Protein AF-A0A661E5J1-F1 (afdb_monomer_lite)

Foldseek 3Di:
DDCPPHPVVVVVVVVVVVVVVVVVVLQVVLVVCVVVVNNVSSVVD

Radius of gyration: 16.33 Å; chains: 1; bounding box: 34×16×41 Å

Secondary structure (DSSP, 8-state):
---TT-HHHHHHHHHHHHHHHHHHHHHHHHHHHHHHT-HHHHHH-

pLDDT: mean 96.47, std 4.18, range [73.5, 98.5]

Structure (mmCIF, N/CA/C/O backbone):
data_AF-A0A661E5J1-F1
#
_entry.id   AF-A0A661E5J1-F1
#
loop_
_atom_site.group_PDB
_atom_site.id
_atom_site.type_symbol
_atom_site.label_atom_id
_atom_site.label_alt_id
_atom_site.label_comp_id
_atom_site.label_asym_id
_atom_site.label_entity_id
_atom_site.label_seq_id
_atom_site.pdbx_PDB_ins_code
_atom_site.Cartn_x
_atom_site.Cartn_y
_atom_site.Cartn_z
_atom_site.occupancy
_atom_site.B_iso_or_equiv
_atom_site.auth_seq_id
_atom_site.auth_comp_id
_atom_site.auth_asym_id
_atom_site.auth_atom_id
_atom_site.pdbx_PDB_model_num
ATOM 1 N N . MET A 1 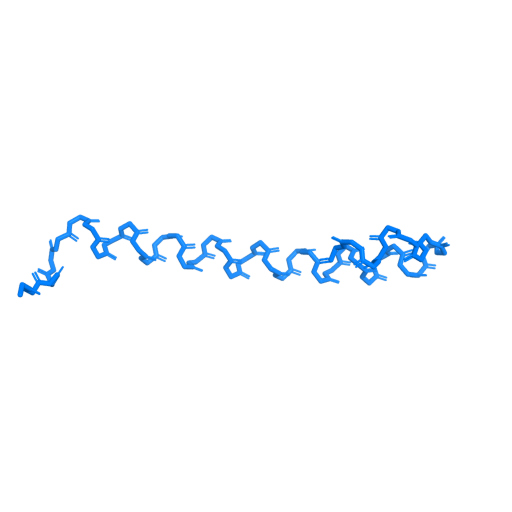1 ? -14.632 -11.214 23.667 1.00 73.50 1 MET A N 1
ATOM 2 C CA . MET A 1 1 ? -14.600 -9.742 23.761 1.00 73.50 1 MET A CA 1
ATOM 3 C C . MET A 1 1 ? -15.193 -9.221 22.467 1.00 73.50 1 MET A C 1
ATOM 5 O O . MET A 1 1 ? -14.675 -9.587 21.421 1.00 73.50 1 MET A O 1
ATOM 9 N N . ASP A 1 2 ? -16.318 -8.512 22.523 1.00 88.94 2 ASP A N 1
ATOM 10 C CA . ASP A 1 2 ? -16.938 -7.907 21.338 1.00 88.94 2 ASP A CA 1
ATOM 11 C C . ASP A 1 2 ? -16.348 -6.501 21.134 1.00 88.94 2 ASP A C 1
ATOM 13 O O . ASP A 1 2 ? -16.167 -5.764 22.103 1.00 88.94 2 ASP A O 1
ATOM 17 N N . LEU A 1 3 ? -15.990 -6.163 19.895 1.00 92.19 3 LEU A N 1
ATOM 18 C CA . LEU A 1 3 ? -15.407 -4.872 19.519 1.00 92.19 3 LEU A CA 1
ATOM 19 C C . LEU A 1 3 ? -16.464 -3.876 19.025 1.00 92.19 3 LEU A C 1
ATOM 21 O O . LEU A 1 3 ? -16.131 -2.714 18.769 1.00 92.19 3 LEU A O 1
ATOM 25 N N . ASN A 1 4 ? -17.719 -4.300 18.882 1.00 92.31 4 ASN A N 1
ATOM 26 C CA . ASN A 1 4 ? -18.805 -3.454 18.404 1.00 92.31 4 ASN A CA 1
ATOM 27 C C . ASN A 1 4 ? -18.967 -2.187 19.257 1.00 92.31 4 ASN A C 1
ATOM 29 O O . ASN A 1 4 ? -19.047 -2.239 20.481 1.00 92.31 4 ASN A O 1
ATOM 33 N N . GLY A 1 5 ? -18.990 -1.031 18.587 1.00 91.44 5 GLY A N 1
ATOM 34 C CA . GLY A 1 5 ? -19.106 0.285 19.226 1.00 91.44 5 GLY A CA 1
ATOM 35 C C . GLY A 1 5 ? -17.838 0.790 19.926 1.00 91.44 5 GLY A C 1
ATOM 36 O O . GLY A 1 5 ? -17.850 1.895 20.458 1.00 91.44 5 GLY A O 1
ATOM 37 N N . SER A 1 6 ? -16.741 0.025 19.925 1.00 97.12 6 SER A N 1
ATOM 38 C CA . SER A 1 6 ? -15.477 0.465 20.523 1.00 97.12 6 SER A CA 1
ATOM 39 C C . SER A 1 6 ? -14.693 1.416 19.614 1.00 97.12 6 SER A C 1
ATOM 41 O O . SER A 1 6 ? -14.738 1.320 18.384 1.00 97.12 6 SER A O 1
ATOM 43 N N . ASN A 1 7 ? -13.863 2.262 20.228 1.00 97.38 7 ASN A N 1
ATOM 44 C CA . ASN A 1 7 ? -12.874 3.068 19.506 1.00 97.38 7 ASN A CA 1
ATOM 45 C C . ASN A 1 7 ? -11.861 2.191 18.755 1.00 97.38 7 ASN A C 1
ATOM 47 O O . ASN A 1 7 ? -11.382 2.577 17.696 1.00 97.38 7 ASN A O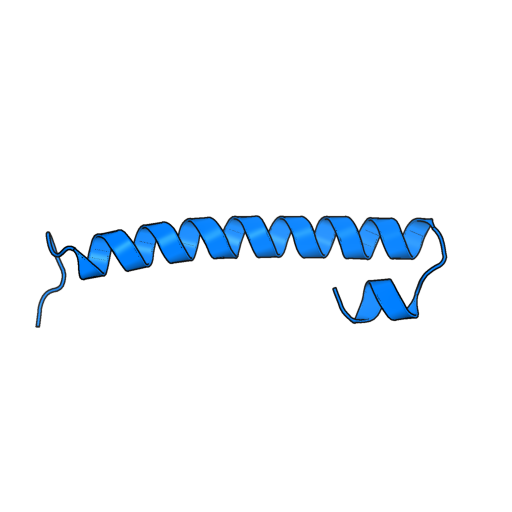 1
ATOM 51 N N . THR A 1 8 ? -11.566 0.987 19.256 1.00 97.44 8 THR A N 1
ATOM 52 C CA . THR A 1 8 ? -10.688 0.032 18.566 1.00 97.44 8 THR A CA 1
ATOM 53 C C . THR A 1 8 ? -11.259 -0.373 17.211 1.00 97.44 8 THR A C 1
ATOM 55 O O . THR A 1 8 ? -10.523 -0.383 16.230 1.00 97.44 8 THR A O 1
ATOM 58 N N . LEU A 1 9 ? -12.563 -0.652 17.122 1.00 97.62 9 LEU A N 1
ATOM 59 C CA . LEU A 1 9 ? -13.196 -0.977 15.843 1.00 97.62 9 LEU A CA 1
ATOM 60 C C . LEU A 1 9 ? -13.143 0.204 14.867 1.00 97.62 9 LEU A C 1
ATOM 62 O O . LEU A 1 9 ? -12.928 -0.010 13.676 1.00 97.62 9 LEU A O 1
ATOM 66 N N . GLN A 1 10 ? -13.313 1.435 15.356 1.00 97.62 10 GLN A N 1
ATOM 67 C CA . GLN A 1 10 ? -13.191 2.627 14.517 1.00 97.62 10 GLN A CA 1
ATOM 68 C C . GLN A 1 10 ? -11.755 2.806 14.004 1.00 97.62 10 GLN A C 1
ATOM 70 O O . GLN A 1 10 ? -11.550 2.904 12.798 1.00 97.62 10 GLN A O 1
ATOM 75 N N . ASN A 1 11 ? -10.760 2.705 14.887 1.00 98.19 11 ASN A N 1
ATOM 76 C CA . ASN A 1 11 ? -9.347 2.793 14.516 1.00 98.19 11 ASN A CA 1
ATOM 77 C C . ASN A 1 11 ? -8.951 1.730 13.479 1.00 98.19 11 ASN A C 1
ATOM 79 O O . ASN A 1 11 ? -8.207 2.027 12.550 1.00 98.19 11 ASN A O 1
ATOM 83 N N . LEU A 1 12 ? -9.463 0.500 13.607 1.00 98.00 12 LEU A N 1
ATOM 84 C CA . LEU A 1 12 ? -9.218 -0.568 12.633 1.00 98.00 12 LEU A CA 1
ATOM 85 C C . LEU A 1 12 ? -9.827 -0.252 11.261 1.00 98.00 12 LEU A C 1
ATOM 87 O O . LEU A 1 12 ? -9.198 -0.524 10.241 1.00 98.00 12 LEU A O 1
ATOM 91 N N . LYS A 1 13 ? -11.026 0.342 11.218 1.00 98.00 13 LYS A N 1
ATOM 92 C CA . LYS A 1 13 ? -11.647 0.783 9.958 1.00 98.00 13 LYS A CA 1
ATOM 93 C C . LYS A 1 13 ? -10.847 1.902 9.300 1.00 98.00 13 LYS A C 1
ATOM 95 O O . LYS A 1 13 ? -10.626 1.854 8.091 1.00 98.00 13 LYS A O 1
ATOM 100 N N . ASP A 1 14 ? -10.395 2.870 10.088 1.00 98.38 14 ASP A N 1
ATOM 101 C CA . ASP A 1 14 ? -9.621 4.006 9.588 1.00 98.38 14 ASP A CA 1
ATOM 102 C C . ASP A 1 14 ? -8.245 3.554 9.078 1.00 98.38 14 ASP A C 1
ATOM 104 O O . ASP A 1 14 ? -7.834 3.942 7.982 1.00 98.38 14 ASP A O 1
ATOM 108 N N . ALA A 1 15 ? -7.576 2.656 9.809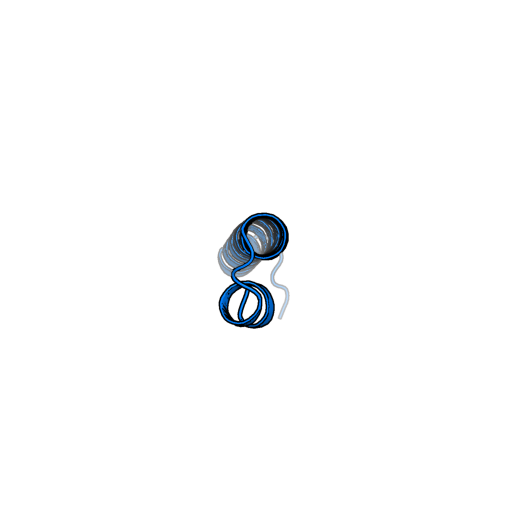 1.00 98.50 15 ALA A N 1
ATOM 109 C CA . ALA A 1 15 ? -6.332 2.025 9.375 1.00 98.50 15 ALA A CA 1
ATOM 110 C C . ALA A 1 15 ? -6.529 1.239 8.072 1.00 98.50 15 ALA A C 1
ATOM 112 O O . ALA A 1 15 ? -5.802 1.465 7.108 1.00 98.50 15 ALA A O 1
ATOM 113 N N . PHE A 1 16 ? -7.566 0.399 7.994 1.00 98.38 16 PHE A N 1
ATOM 114 C CA . PHE A 1 16 ? -7.881 -0.361 6.784 1.00 98.38 16 PHE A CA 1
ATOM 115 C C . PHE A 1 16 ? -8.113 0.550 5.572 1.00 98.38 16 PHE A C 1
ATOM 117 O O . PHE A 1 16 ? -7.596 0.292 4.482 1.00 98.38 16 PHE A O 1
ATOM 124 N N . ALA A 1 17 ? -8.860 1.643 5.749 1.00 98.44 17 ALA A N 1
ATOM 125 C CA . ALA A 1 17 ? -9.082 2.622 4.693 1.00 98.44 17 ALA A CA 1
ATOM 126 C C . ALA A 1 17 ? -7.775 3.319 4.275 1.00 98.44 17 ALA A C 1
ATOM 128 O O . ALA A 1 17 ? -7.538 3.510 3.079 1.00 98.44 17 ALA A O 1
ATOM 129 N N . GLY A 1 18 ? -6.920 3.676 5.238 1.00 98.44 18 GLY A N 1
ATOM 130 C CA . GLY A 1 18 ? -5.618 4.297 4.998 1.00 98.44 18 GLY A CA 1
ATOM 131 C C . GLY A 1 18 ? -4.649 3.384 4.244 1.00 98.44 18 GLY A C 1
ATOM 132 O O . GLY A 1 18 ? -4.095 3.791 3.221 1.00 98.44 18 GLY A O 1
ATOM 133 N N . GLU A 1 19 ? -4.496 2.139 4.695 1.00 98.44 19 GLU A N 1
ATOM 134 C CA . GLU A 1 19 ? -3.630 1.128 4.078 1.00 98.44 19 GLU A CA 1
ATOM 135 C C . GLU A 1 19 ? -4.116 0.739 2.680 1.00 98.44 19 GLU A C 1
ATOM 137 O O . GLU A 1 19 ? -3.317 0.652 1.749 1.00 98.44 19 GLU A O 1
ATOM 142 N N . SER A 1 20 ? -5.434 0.616 2.487 1.00 98.12 20 SER A N 1
ATOM 143 C CA . SER A 1 20 ? -6.022 0.358 1.165 1.00 98.12 20 SER A CA 1
ATOM 144 C C . SER A 1 20 ? -5.690 1.468 0.166 1.00 98.12 20 SER A C 1
ATOM 146 O O . SER A 1 20 ? -5.372 1.208 -0.996 1.00 98.12 20 SER A O 1
ATOM 148 N N . GLN A 1 21 ? -5.743 2.728 0.605 1.00 98.38 21 GLN A N 1
ATOM 149 C CA . GLN A 1 21 ? -5.360 3.861 -0.234 1.00 98.38 21 GLN A CA 1
ATOM 150 C C . GLN A 1 21 ? -3.847 3.921 -0.470 1.00 98.38 21 GLN A C 1
ATOM 152 O O . GLN A 1 21 ? -3.421 4.253 -1.576 1.00 98.38 21 GLN A O 1
ATOM 157 N N . ALA A 1 22 ? -3.036 3.609 0.545 1.00 98.25 22 ALA A N 1
ATOM 158 C CA . ALA A 1 22 ? -1.582 3.563 0.423 1.00 98.25 22 ALA A CA 1
ATOM 159 C C . ALA A 1 22 ? -1.140 2.500 -0.590 1.00 98.25 22 ALA A C 1
ATOM 161 O O . ALA A 1 22 ? -0.387 2.828 -1.502 1.00 98.25 22 ALA A O 1
ATOM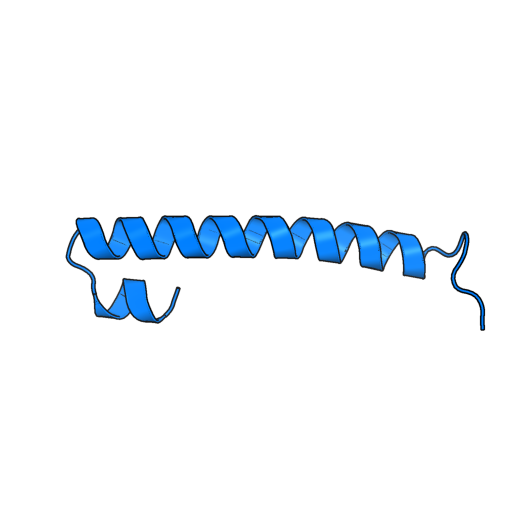 162 N N . ASN A 1 23 ? -1.699 1.289 -0.517 1.00 98.12 23 ASN A N 1
ATOM 163 C CA . ASN A 1 23 ? -1.427 0.218 -1.473 1.00 98.12 23 ASN A CA 1
ATOM 164 C C . ASN A 1 23 ? -1.720 0.651 -2.918 1.00 98.12 23 ASN A C 1
ATOM 166 O O . ASN A 1 23 ? -0.871 0.499 -3.791 1.00 98.12 23 ASN A O 1
ATOM 170 N N . ARG A 1 24 ? -2.873 1.288 -3.167 1.00 98.44 24 ARG A N 1
ATOM 171 C CA . ARG A 1 24 ? -3.199 1.811 -4.506 1.00 98.44 24 ARG A CA 1
ATOM 172 C C . ARG A 1 24 ? -2.195 2.855 -4.999 1.00 98.44 24 ARG A C 1
ATOM 174 O O . ARG A 1 24 ? -1.892 2.881 -6.189 1.00 98.44 24 ARG A O 1
ATOM 181 N N . ARG A 1 25 ? -1.688 3.717 -4.110 1.00 98.38 25 ARG A N 1
ATOM 182 C CA . ARG A 1 25 ? -0.654 4.702 -4.465 1.00 98.38 25 ARG A CA 1
ATOM 183 C C . ARG A 1 25 ? 0.680 4.034 -4.781 1.00 98.38 25 ARG A C 1
ATOM 185 O O . ARG A 1 25 ? 1.300 4.432 -5.758 1.00 98.38 25 ARG A O 1
ATOM 192 N N . TYR A 1 26 ? 1.089 3.020 -4.019 1.00 98.19 26 TYR A N 1
ATOM 193 C CA . TYR A 1 26 ? 2.321 2.277 -4.295 1.00 98.19 26 TYR A CA 1
ATOM 194 C C . TYR A 1 26 ? 2.276 1.600 -5.662 1.00 98.19 26 TYR A C 1
ATOM 196 O O . TYR A 1 26 ? 3.167 1.836 -6.466 1.00 98.19 26 TYR A O 1
ATOM 204 N N . LEU A 1 27 ? 1.171 0.928 -6.005 1.00 98.19 27 LEU A N 1
ATOM 205 C CA . LEU A 1 27 ? 0.995 0.345 -7.341 1.00 98.19 27 LEU A CA 1
ATOM 206 C C . LEU A 1 27 ? 1.062 1.395 -8.461 1.00 98.19 27 LEU A C 1
ATOM 208 O O . LEU A 1 27 ? 1.653 1.154 -9.511 1.00 98.19 27 LEU A O 1
ATOM 212 N N . TYR A 1 28 ? 0.468 2.573 -8.245 1.00 98.25 28 TYR A N 1
ATOM 213 C CA . TYR A 1 28 ? 0.563 3.673 -9.203 1.00 98.25 28 TYR A CA 1
ATOM 214 C C . TYR A 1 28 ? 2.007 4.171 -9.361 1.00 98.25 28 TYR A C 1
ATOM 216 O O . TYR A 1 28 ? 2.447 4.405 -10.485 1.00 98.25 28 TYR A O 1
ATOM 224 N N . PHE A 1 29 ? 2.751 4.323 -8.263 1.00 98.19 29 PHE A N 1
ATOM 225 C CA . PHE A 1 29 ? 4.145 4.761 -8.307 1.00 98.19 29 PHE A CA 1
ATOM 226 C C . PHE A 1 29 ? 5.067 3.709 -8.918 1.00 98.19 29 PHE A C 1
ATOM 228 O O . PHE A 1 29 ? 5.905 4.079 -9.734 1.00 98.19 29 PHE A O 1
ATOM 235 N N . ALA A 1 30 ? 4.862 2.425 -8.623 1.00 98.31 30 ALA A N 1
ATOM 236 C CA . ALA A 1 30 ? 5.566 1.326 -9.272 1.00 98.31 30 ALA A CA 1
ATOM 237 C C . ALA A 1 30 ? 5.358 1.364 -10.793 1.00 98.31 30 ALA A C 1
ATOM 239 O O . ALA A 1 30 ? 6.321 1.391 -11.555 1.00 98.31 30 ALA A O 1
ATOM 240 N N . ALA A 1 31 ? 4.102 1.490 -11.240 1.00 98.12 31 ALA A N 1
ATOM 241 C CA . ALA A 1 31 ? 3.776 1.593 -12.662 1.00 98.12 31 ALA A CA 1
ATOM 242 C C . ALA A 1 31 ? 4.370 2.849 -13.323 1.00 98.12 31 ALA A C 1
ATOM 244 O O . ALA A 1 31 ? 4.771 2.810 -14.484 1.00 98.12 31 ALA A O 1
ATOM 245 N N . LYS A 1 32 ? 4.434 3.980 -12.609 1.00 98.44 32 LYS A N 1
ATOM 246 C CA . LYS A 1 32 ? 5.091 5.191 -13.121 1.00 98.44 32 LYS A CA 1
ATOM 247 C C . LYS A 1 32 ? 6.604 5.035 -13.225 1.00 98.44 32 LYS A C 1
ATOM 249 O O . LYS A 1 32 ? 7.155 5.403 -14.256 1.00 98.44 32 LYS A O 1
ATOM 254 N N . ALA A 1 33 ? 7.244 4.457 -12.213 1.00 98.19 33 ALA A N 1
ATOM 255 C CA . ALA A 1 33 ? 8.675 4.183 -12.220 1.00 98.19 33 ALA A CA 1
ATOM 256 C C . ALA A 1 33 ? 9.066 3.233 -13.365 1.00 98.19 33 ALA A C 1
ATOM 258 O O . ALA A 1 33 ? 10.062 3.486 -14.035 1.00 98.19 33 ALA A O 1
ATOM 259 N N . ASP A 1 34 ? 8.253 2.209 -13.642 1.00 97.69 34 ASP A N 1
ATOM 260 C CA . ASP A 1 34 ? 8.442 1.292 -14.776 1.00 97.69 34 ASP A CA 1
ATOM 261 C C . ASP A 1 34 ? 8.395 2.034 -16.127 1.00 97.69 34 ASP A C 1
ATOM 263 O O . ASP A 1 34 ? 9.314 1.931 -16.938 1.00 97.69 34 ASP A O 1
ATOM 267 N N . VAL A 1 35 ? 7.386 2.891 -16.335 1.00 98.12 35 VAL A N 1
ATOM 268 C CA . VAL A 1 35 ? 7.256 3.707 -17.561 1.00 98.12 35 VAL A CA 1
ATOM 269 C C . VAL A 1 35 ? 8.425 4.682 -17.748 1.00 98.12 35 VAL A C 1
ATOM 271 O O . VAL A 1 35 ? 8.833 4.943 -18.879 1.00 98.12 35 VAL A O 1
ATOM 274 N N . GLU A 1 36 ? 8.962 5.231 -16.660 1.00 98.12 36 GLU A N 1
ATOM 275 C CA . GLU A 1 36 ? 10.104 6.154 -16.682 1.00 98.12 36 GLU A CA 1
ATOM 276 C C . GLU A 1 36 ? 11.466 5.434 -16.768 1.00 98.12 36 GLU A C 1
ATOM 278 O O . GLU A 1 36 ? 12.497 6.088 -16.928 1.00 98.12 36 GLU A O 1
ATOM 283 N N . GLY A 1 37 ? 11.481 4.096 -16.722 1.00 97.94 37 GLY A N 1
ATOM 284 C CA . GLY A 1 37 ? 12.682 3.264 -16.853 1.00 97.94 37 GLY A CA 1
ATOM 285 C C . GLY A 1 37 ? 13.449 3.022 -15.547 1.00 97.94 37 GLY A C 1
ATOM 286 O O . GLY A 1 37 ? 14.585 2.547 -15.582 1.00 97.94 37 GLY A O 1
ATOM 287 N N . TYR A 1 38 ? 12.853 3.324 -14.392 1.00 98.00 38 TYR A N 1
ATOM 288 C CA . TYR A 1 38 ? 13.423 3.100 -13.059 1.00 98.00 38 TYR A CA 1
ATOM 289 C C . TYR A 1 38 ? 13.010 1.734 -12.481 1.00 98.00 38 TYR A C 1
ATOM 291 O O . TYR A 1 38 ? 12.355 1.653 -11.441 1.00 98.00 38 TYR A O 1
ATOM 299 N N . ASN A 1 39 ? 13.411 0.644 -13.136 1.00 94.88 39 ASN A N 1
ATOM 300 C CA . ASN A 1 39 ? 12.957 -0.721 -12.813 1.00 94.88 39 ASN A CA 1
ATOM 301 C C . ASN A 1 39 ? 13.250 -1.161 -11.363 1.00 94.88 39 ASN A C 1
ATOM 303 O O . ASN A 1 39 ? 12.416 -1.809 -10.726 1.00 94.88 39 ASN A O 1
ATOM 307 N N . ASP A 1 40 ? 14.404 -0.775 -10.808 1.00 96.94 40 ASP A N 1
ATOM 308 C CA . ASP A 1 40 ? 14.761 -1.100 -9.418 1.00 96.94 40 ASP A CA 1
ATOM 309 C C . ASP A 1 40 ? 13.829 -0.395 -8.420 1.00 96.94 40 ASP A C 1
ATOM 311 O O . ASP A 1 40 ? 13.443 -0.969 -7.403 1.0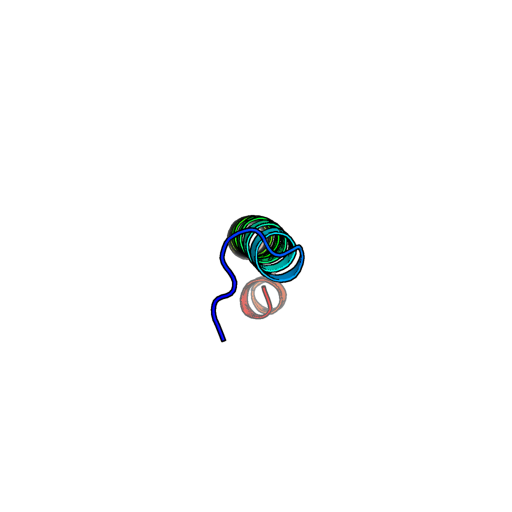0 96.94 40 ASP A O 1
ATOM 315 N N . VAL A 1 41 ? 13.417 0.838 -8.737 1.00 96.25 41 VAL A N 1
ATOM 316 C CA . VAL A 1 41 ? 12.469 1.618 -7.929 1.00 96.25 41 VAL A CA 1
ATOM 317 C C . VAL A 1 41 ? 11.063 1.037 -8.053 1.00 96.25 41 VAL A C 1
ATOM 319 O O . VAL A 1 41 ? 10.369 0.908 -7.049 1.00 96.25 41 VAL A O 1
ATOM 322 N N . ALA A 1 42 ? 10.654 0.632 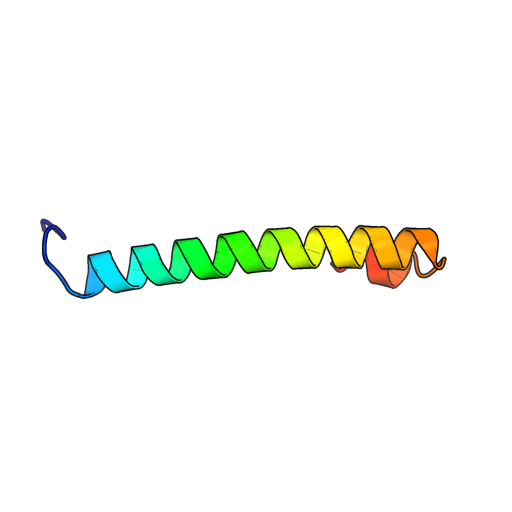-9.257 1.00 96.62 42 ALA A N 1
ATOM 323 C CA . ALA A 1 42 ? 9.368 -0.020 -9.479 1.00 96.62 42 ALA A CA 1
ATOM 324 C C . ALA A 1 42 ? 9.229 -1.335 -8.695 1.00 96.62 42 ALA A C 1
ATOM 326 O O . ALA A 1 42 ? 8.138 -1.665 -8.258 1.00 96.62 42 ALA A O 1
ATOM 327 N N . THR A 1 43 ? 10.331 -2.063 -8.485 1.00 95.75 43 THR A N 1
ATOM 328 C CA . THR A 1 43 ? 10.333 -3.354 -7.774 1.00 95.75 43 THR A CA 1
ATOM 329 C C . THR A 1 43 ? 10.137 -3.210 -6.262 1.00 95.75 43 THR A C 1
ATOM 331 O O . THR A 1 43 ? 9.640 -4.129 -5.612 1.00 95.75 43 THR A O 1
ATOM 334 N N . VAL A 1 44 ? 10.557 -2.083 -5.681 1.00 95.12 44 VAL A N 1
ATOM 335 C CA . VAL A 1 44 ? 10.450 -1.844 -4.231 1.00 95.12 44 VAL A CA 1
ATOM 336 C C . VAL A 1 44 ? 9.148 -1.149 -3.822 1.00 95.12 44 VAL A C 1
ATOM 338 O O . VAL A 1 44 ? 8.881 -1.052 -2.623 1.00 95.12 44 VAL A O 1
ATOM 341 N N . PHE A 1 45 ? 8.361 -0.668 -4.790 1.00 89.75 45 PHE A N 1
ATOM 342 C CA . PHE A 1 45 ? 7.022 -0.104 -4.590 1.00 89.75 45 PHE A CA 1
ATOM 343 C C . PHE A 1 45 ? 5.930 -1.141 -4.863 1.00 89.75 45 PHE A C 1
ATOM 345 O O . PHE A 1 45 ? 4.934 -1.133 -4.103 1.00 89.75 45 PHE A O 1
#

Sequence (45 aa):
MDLNGSNTLQNLKDAFAGESQANRRYLYFAAKADVEGYNDVATVF